Protein AF-A0A5D0MKF0-F1 (afdb_monomer_lite)

Foldseek 3Di:
DFQAPCCVVDLVNVVQVPDPDCVVVVVLSVPQRVHVVVQQLCVVCCVVPRNVLDDSQADRNRAGNPPDHCPPHDPVSVVSD

pLDDT: mean 82.75, std 7.25, range [47.97, 91.25]

Sequence (81 aa):
MAECPLLDQCKFYEKYQNIDDKTLLEGFVNRFCNGNFEQCVVKKITEDHNMDYVPDNMLPDGMPEPGTDDSEWSEDIIDYM

Secondary structure (DSSP, 8-state):
----TTGGG-HHHHHHTTSS--HHHHHHIIIIITT-GGG-HHHHHHHHT-GGGS-TTB-TTSPBPTT--STTS-HHHHHH-

Organism: NCBI:txid2703815

Structure (mmCIF, N/CA/C/O backbone):
data_AF-A0A5D0MKF0-F1
#
_entry.id   AF-A0A5D0MKF0-F1
#
loop_
_atom_site.group_PDB
_atom_site.id
_atom_site.type_symbol
_atom_site.label_atom_id
_atom_site.label_alt_id
_atom_site.label_comp_id
_atom_site.label_asym_id
_atom_site.label_entity_id
_atom_site.label_seq_id
_atom_site.pdbx_PDB_ins_code
_atom_site.Cartn_x
_atom_site.Cartn_y
_atom_site.Cartn_z
_atom_site.occupancy
_atom_site.B_iso_or_equiv
_atom_site.auth_seq_id
_atom_site.auth_comp_id
_atom_site.auth_asym_id
_atom_site.auth_atom_id
_atom_site.pdbx_PDB_model_num
ATOM 1 N N . MET A 1 1 ? -13.318 7.441 11.518 1.00 47.97 1 MET A N 1
ATOM 2 C CA . MET A 1 1 ? -12.191 6.485 11.503 1.00 47.97 1 MET A CA 1
ATOM 3 C C . MET A 1 1 ? -12.517 5.489 10.416 1.00 47.97 1 MET A C 1
ATOM 5 O O . MET A 1 1 ? -13.666 5.072 10.378 1.00 47.97 1 MET A O 1
ATOM 9 N N . ALA A 1 2 ? -11.601 5.238 9.484 1.00 55.62 2 ALA A N 1
ATOM 10 C CA . ALA A 1 2 ? -11.907 4.413 8.323 1.00 55.62 2 ALA A CA 1
ATOM 11 C C . ALA A 1 2 ? -12.241 2.980 8.756 1.00 55.62 2 ALA A C 1
ATOM 13 O O . ALA A 1 2 ? -11.482 2.388 9.519 1.00 55.62 2 ALA A O 1
ATOM 14 N N . GLU A 1 3 ? -13.359 2.431 8.285 1.00 66.00 3 GLU A N 1
ATOM 15 C CA . GLU A 1 3 ? -13.794 1.055 8.575 1.00 66.00 3 GLU A CA 1
ATOM 16 C C . GLU A 1 3 ? -13.045 0.045 7.688 1.00 66.00 3 GLU A C 1
ATOM 18 O O . GLU A 1 3 ? -13.638 -0.842 7.084 1.00 66.00 3 GLU A O 1
ATOM 23 N N . CYS A 1 4 ? -11.724 0.193 7.562 1.00 73.88 4 CYS A N 1
ATOM 24 C CA . CYS A 1 4 ? -10.909 -0.752 6.811 1.00 73.88 4 CYS A CA 1
ATOM 25 C C . CYS A 1 4 ? -10.381 -1.837 7.762 1.00 73.88 4 CYS A C 1
ATOM 27 O O . CYS A 1 4 ? -9.512 -1.540 8.582 1.00 73.88 4 CYS A O 1
ATOM 29 N N . PRO A 1 5 ? -10.847 -3.096 7.658 1.00 74.31 5 PRO A N 1
ATOM 30 C CA . PRO A 1 5 ? -10.366 -4.194 8.500 1.00 74.31 5 PRO A CA 1
ATOM 31 C C . PRO A 1 5 ? -8.880 -4.514 8.293 1.00 74.31 5 PRO A C 1
ATOM 33 O O . PRO A 1 5 ? -8.266 -5.138 9.150 1.00 74.31 5 PRO A O 1
ATOM 36 N N . LEU A 1 6 ? -8.300 -4.080 7.170 1.00 76.06 6 LEU A N 1
ATOM 37 C CA . LEU A 1 6 ? -6.888 -4.273 6.854 1.00 76.06 6 LEU A CA 1
ATOM 38 C C . LEU A 1 6 ? -6.027 -3.053 7.191 1.00 76.06 6 LEU A C 1
ATOM 40 O O . LEU A 1 6 ? -4.839 -3.087 6.903 1.00 76.06 6 LEU A O 1
ATOM 44 N N . LEU A 1 7 ? -6.579 -1.979 7.771 1.00 76.69 7 LEU A N 1
ATOM 45 C CA . LEU A 1 7 ? -5.839 -0.725 7.965 1.00 76.69 7 LEU A CA 1
ATOM 46 C C . LEU A 1 7 ? -4.549 -0.933 8.768 1.00 76.69 7 LEU A C 1
ATOM 48 O O . LEU A 1 7 ? -3.496 -0.456 8.358 1.00 76.69 7 LEU A O 1
ATOM 52 N N . ASP A 1 8 ? -4.634 -1.710 9.850 1.00 76.81 8 ASP A N 1
ATOM 53 C CA . ASP A 1 8 ? -3.507 -2.006 10.744 1.00 76.81 8 ASP A CA 1
ATOM 54 C C . ASP A 1 8 ? -2.447 -2.919 10.107 1.00 76.81 8 ASP A C 1
ATOM 56 O O . ASP A 1 8 ? -1.327 -2.997 10.600 1.00 76.81 8 ASP A O 1
ATOM 60 N N . GLN A 1 9 ? -2.792 -3.618 9.023 1.00 79.75 9 GLN A N 1
ATOM 61 C CA . GLN A 1 9 ? -1.890 -4.512 8.285 1.00 79.75 9 GLN A CA 1
ATOM 62 C C . GLN A 1 9 ? -1.485 -3.927 6.925 1.00 79.75 9 GLN A C 1
ATOM 64 O O . GLN A 1 9 ? -0.673 -4.505 6.209 1.00 79.75 9 GLN A O 1
ATOM 69 N N . CYS A 1 10 ? -2.068 -2.794 6.533 1.00 80.88 10 CYS A N 1
ATOM 70 C CA . CYS A 1 10 ? -1.897 -2.215 5.214 1.00 80.88 10 CYS A CA 1
ATOM 71 C C . CYS A 1 10 ? -0.533 -1.531 5.125 1.00 80.88 10 CYS A C 1
ATOM 73 O O . CYS A 1 10 ? -0.351 -0.429 5.647 1.00 80.88 10 CYS A O 1
ATOM 75 N N . LYS A 1 11 ? 0.397 -2.151 4.388 1.00 80.62 11 LYS A N 1
ATOM 76 C CA . LYS A 1 11 ? 1.746 -1.617 4.138 1.00 80.62 11 LYS A CA 1
ATOM 77 C C . LYS A 1 11 ? 1.727 -0.177 3.611 1.00 80.62 11 LYS A C 1
ATOM 79 O O . LYS A 1 11 ? 2.537 0.650 4.020 1.00 80.62 11 LYS A O 1
ATOM 84 N N . PHE A 1 12 ? 0.756 0.156 2.754 1.00 82.12 12 PHE A N 1
ATOM 85 C CA . PHE A 1 12 ? 0.564 1.523 2.266 1.00 82.12 12 PHE A 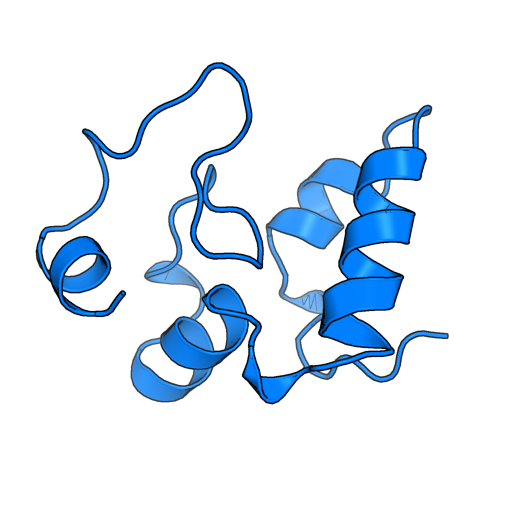CA 1
ATOM 86 C C . PHE A 1 12 ? 0.229 2.491 3.412 1.00 82.12 12 PHE A C 1
ATOM 88 O O . PHE A 1 12 ? 0.862 3.535 3.558 1.00 82.12 12 PHE A O 1
ATOM 95 N N . TYR A 1 13 ? -0.743 2.147 4.261 1.00 84.44 13 TYR A N 1
ATOM 96 C CA . TYR A 1 13 ? -1.097 2.994 5.399 1.00 84.44 13 TYR A CA 1
ATOM 97 C C . TYR A 1 13 ? 0.088 3.151 6.359 1.00 84.44 13 TYR A C 1
ATOM 99 O O . TYR A 1 13 ? 0.399 4.269 6.769 1.00 84.44 13 TYR A O 1
ATOM 107 N N . GLU A 1 14 ? 0.803 2.062 6.646 1.00 84.62 14 GLU A N 1
ATOM 108 C CA . GLU A 1 14 ? 1.983 2.083 7.508 1.00 84.62 14 GLU A CA 1
ATOM 109 C C . GLU A 1 14 ? 3.075 3.028 6.988 1.00 84.62 14 GLU A C 1
ATOM 111 O O . GLU A 1 14 ? 3.630 3.819 7.756 1.00 84.62 14 GLU A O 1
ATOM 116 N N . LYS A 1 15 ? 3.334 2.989 5.677 1.00 82.94 15 LYS A N 1
ATOM 117 C CA . LYS A 1 15 ? 4.356 3.799 5.007 1.00 82.94 15 LYS A CA 1
ATOM 118 C C . LYS A 1 15 ? 4.023 5.291 5.003 1.00 82.94 15 LYS A C 1
ATOM 120 O O . LYS A 1 15 ? 4.907 6.115 5.229 1.00 82.94 15 LYS A O 1
ATOM 125 N N . TYR A 1 16 ? 2.759 5.650 4.771 1.00 82.94 16 TYR A N 1
ATOM 126 C CA . TYR A 1 16 ? 2.360 7.047 4.564 1.00 82.94 16 TYR A CA 1
ATOM 127 C C . TYR A 1 16 ? 1.672 7.710 5.770 1.00 82.94 16 TYR A C 1
ATOM 129 O O . TYR A 1 16 ? 1.469 8.921 5.758 1.00 82.94 16 TYR A O 1
ATOM 137 N N . GLN A 1 17 ? 1.344 6.992 6.851 1.00 84.31 17 GLN A N 1
ATOM 138 C CA . GLN A 1 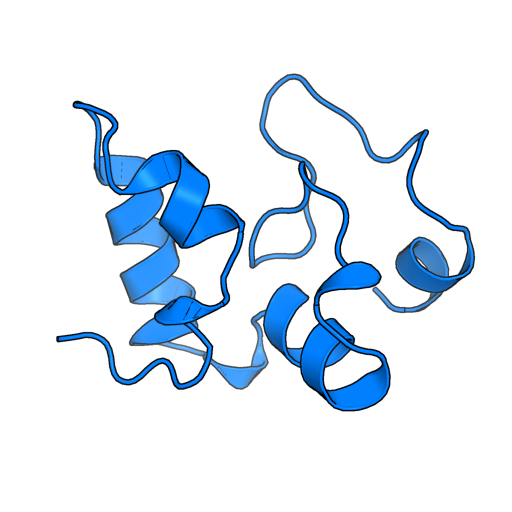17 ? 0.703 7.609 8.033 1.00 84.31 17 GLN A CA 1
ATOM 139 C C . GLN A 1 17 ? 1.550 8.704 8.707 1.00 84.31 17 GLN A C 1
ATOM 141 O O . GLN A 1 17 ? 0.994 9.619 9.325 1.00 84.31 17 GLN A O 1
ATOM 146 N N . ASN A 1 18 ? 2.878 8.618 8.568 1.00 83.62 18 ASN A N 1
ATOM 147 C CA . ASN A 1 18 ? 3.849 9.491 9.232 1.00 83.62 18 ASN A CA 1
ATOM 148 C C . ASN A 1 18 ? 4.455 10.568 8.319 1.00 83.62 18 ASN A C 1
ATOM 150 O O . ASN A 1 18 ? 5.301 11.327 8.787 1.00 83.62 18 ASN A O 1
ATOM 154 N N . ILE A 1 19 ? 4.062 10.645 7.043 1.00 82.50 19 ILE A N 1
ATOM 155 C CA . ILE A 1 19 ? 4.551 11.710 6.159 1.00 82.50 19 ILE A CA 1
ATOM 156 C C . ILE A 1 19 ? 3.763 13.007 6.382 1.00 82.50 19 ILE A C 1
ATOM 158 O O . ILE A 1 19 ? 2.572 12.974 6.700 1.00 82.50 19 ILE A O 1
ATOM 162 N N . ASP A 1 20 ? 4.434 14.152 6.223 1.00 80.62 20 ASP A N 1
ATOM 163 C CA . ASP A 1 20 ? 3.816 15.475 6.395 1.00 80.62 20 ASP A CA 1
ATOM 164 C C . ASP A 1 20 ? 2.686 15.719 5.380 1.00 80.62 20 ASP A C 1
ATOM 166 O O . ASP A 1 20 ? 1.657 16.306 5.719 1.00 80.62 20 ASP A O 1
ATOM 170 N N . ASP A 1 21 ? 2.848 15.229 4.146 1.00 80.69 21 ASP A N 1
ATOM 171 C CA . ASP A 1 21 ? 1.822 15.315 3.107 1.00 80.69 21 ASP A CA 1
ATOM 172 C C . ASP A 1 21 ? 0.882 14.106 3.140 1.00 80.69 21 ASP A C 1
ATOM 174 O O . ASP A 1 21 ? 1.103 13.077 2.504 1.00 80.69 21 ASP A O 1
ATOM 178 N N . LYS A 1 22 ? -0.226 14.247 3.864 1.00 79.31 22 LYS A N 1
ATOM 179 C CA . LYS A 1 22 ? -1.244 13.196 3.960 1.00 79.31 22 LYS A CA 1
ATOM 180 C C . LYS A 1 22 ? -2.219 13.172 2.788 1.00 79.31 22 LYS A C 1
ATOM 182 O O . LYS A 1 22 ? -3.087 12.306 2.776 1.00 79.31 22 LYS A O 1
ATOM 187 N N . THR A 1 23 ? -2.089 14.052 1.793 1.00 82.44 23 THR A N 1
ATOM 188 C CA . THR A 1 23 ? -3.053 14.158 0.681 1.00 82.44 23 THR A CA 1
ATOM 189 C C . THR A 1 23 ? -3.202 12.833 -0.061 1.00 82.44 23 THR A C 1
ATOM 191 O O . THR A 1 23 ? -4.316 12.406 -0.371 1.00 82.44 23 THR A O 1
ATOM 194 N N . LEU A 1 24 ? -2.076 12.153 -0.300 1.00 77.88 24 LEU A N 1
ATOM 195 C CA . LEU A 1 24 ? -2.050 10.831 -0.916 1.00 77.88 24 LEU A CA 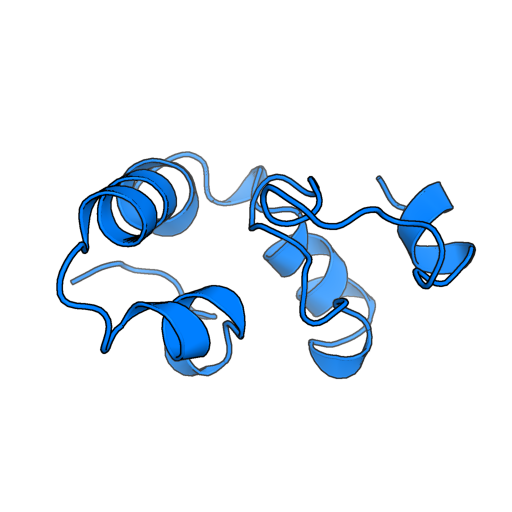1
ATOM 196 C C . LEU A 1 24 ? -2.825 9.832 -0.042 1.00 77.88 24 LEU A C 1
ATOM 198 O O . LEU A 1 24 ? -3.813 9.247 -0.483 1.00 77.88 24 LEU A O 1
ATOM 202 N N . LEU A 1 25 ? -2.427 9.702 1.226 1.00 81.94 25 LEU A N 1
ATOM 203 C CA . LEU A 1 25 ? -3.038 8.786 2.186 1.00 81.94 25 LEU A CA 1
ATOM 204 C C . LEU A 1 25 ? -4.546 9.019 2.337 1.00 81.94 25 LEU A C 1
ATOM 206 O O . LEU A 1 25 ? -5.322 8.071 2.272 1.00 81.94 25 LEU A O 1
ATOM 210 N N . GLU A 1 26 ? -4.973 10.267 2.503 1.00 83.12 26 GLU A N 1
ATOM 211 C CA . GLU A 1 26 ? -6.380 10.646 2.640 1.00 83.12 26 GLU A CA 1
ATOM 212 C C . GLU A 1 26 ? -7.175 10.340 1.370 1.00 83.12 26 GLU A C 1
ATOM 214 O O . GLU A 1 26 ? -8.296 9.835 1.455 1.00 83.12 26 GLU A O 1
ATOM 219 N N . GLY A 1 27 ? -6.598 10.586 0.191 1.00 82.25 27 GLY A N 1
ATOM 220 C CA . GLY A 1 27 ? -7.202 10.227 -1.090 1.00 82.25 27 GLY A CA 1
ATOM 221 C C . GLY A 1 27 ? -7.434 8.721 -1.216 1.00 82.25 27 GLY A C 1
ATOM 222 O O . GLY A 1 27 ? -8.540 8.289 -1.552 1.00 82.25 27 GLY A O 1
ATOM 223 N N . PHE A 1 28 ? -6.428 7.912 -0.878 1.00 81.50 28 PHE A N 1
ATOM 224 C CA . PHE A 1 28 ? -6.528 6.451 -0.916 1.00 81.50 28 PHE A CA 1
ATOM 225 C C . PHE A 1 28 ? -7.474 5.899 0.156 1.00 81.50 28 PHE A C 1
ATOM 227 O O . PHE A 1 28 ? -8.312 5.050 -0.149 1.00 81.50 28 PHE A O 1
ATOM 234 N N . VAL A 1 29 ? -7.418 6.411 1.387 1.00 81.62 29 VAL A N 1
ATOM 235 C CA . VAL A 1 29 ? -8.349 6.029 2.459 1.00 81.62 29 VAL A CA 1
ATOM 236 C C . VAL A 1 29 ? -9.783 6.370 2.060 1.00 81.62 29 VAL A C 1
ATOM 238 O O . VAL A 1 29 ? -10.669 5.531 2.192 1.00 81.62 29 VAL A O 1
ATOM 241 N N . ASN A 1 30 ? -10.042 7.549 1.497 1.00 83.19 30 ASN A N 1
ATOM 242 C CA . ASN A 1 30 ? -11.393 7.902 1.068 1.00 83.19 30 ASN A CA 1
ATOM 243 C C . ASN A 1 30 ? -11.881 7.065 -0.117 1.00 83.19 30 ASN A C 1
ATOM 245 O O . ASN A 1 30 ? -13.053 6.701 -0.160 1.00 83.19 30 ASN A O 1
ATOM 249 N N . ARG A 1 31 ? -10.998 6.733 -1.061 1.00 81.06 31 ARG A N 1
ATOM 250 C CA . ARG A 1 31 ? -11.361 5.960 -2.252 1.00 81.06 31 ARG A CA 1
ATOM 251 C C . ARG A 1 31 ? -11.591 4.482 -1.955 1.00 81.06 31 ARG A C 1
ATOM 253 O O . ARG A 1 31 ? -12.563 3.917 -2.451 1.00 81.06 31 ARG A O 1
ATOM 260 N N . PHE A 1 32 ? -10.710 3.875 -1.166 1.00 80.25 32 PHE A N 1
ATOM 261 C CA . PHE A 1 32 ? -10.699 2.433 -0.942 1.00 80.25 32 PHE A CA 1
ATOM 262 C C . PHE A 1 32 ? -11.241 2.064 0.431 1.00 80.25 32 PHE A C 1
ATOM 264 O O . PHE A 1 32 ? -12.058 1.168 0.518 1.00 80.25 32 PHE A O 1
ATOM 271 N N . CYS A 1 33 ? -10.868 2.764 1.501 1.00 78.25 33 CYS A N 1
ATOM 272 C CA . CYS A 1 33 ? -11.281 2.378 2.855 1.00 78.25 33 CYS A CA 1
ATOM 273 C C . CYS A 1 33 ? -12.685 2.882 3.235 1.00 78.25 33 CYS A C 1
ATOM 275 O O . CYS A 1 33 ? -13.425 2.161 3.889 1.00 78.25 33 CYS A O 1
ATOM 277 N N . ASN A 1 34 ? -13.055 4.101 2.829 1.00 73.31 34 ASN A N 1
ATOM 278 C CA . ASN A 1 34 ? -14.392 4.679 3.058 1.00 73.31 34 ASN A CA 1
ATOM 279 C C . ASN A 1 34 ? -15.294 4.621 1.812 1.00 73.31 34 ASN A C 1
ATOM 281 O O . ASN A 1 34 ? -16.450 5.038 1.868 1.00 73.31 34 ASN A O 1
ATOM 285 N N . GLY A 1 35 ? -14.736 4.196 0.678 1.00 72.75 35 GLY A N 1
ATOM 286 C CA . GLY A 1 35 ? -15.379 4.211 -0.629 1.00 72.75 35 GLY A CA 1
ATOM 287 C C . GLY A 1 35 ? -15.627 2.801 -1.150 1.00 72.75 35 GLY A C 1
ATOM 288 O O . GLY A 1 35 ? -16.282 1.990 -0.500 1.00 72.75 35 GLY A O 1
ATOM 289 N N . ASN A 1 36 ? -15.114 2.502 -2.344 1.00 73.25 36 ASN A N 1
ATOM 290 C CA . ASN A 1 36 ? -15.327 1.211 -2.989 1.00 73.25 36 ASN A CA 1
ATOM 291 C C . ASN A 1 36 ? -14.280 0.191 -2.528 1.00 73.25 36 ASN A C 1
ATOM 293 O O . ASN A 1 36 ? -13.315 -0.111 -3.232 1.00 73.25 36 ASN A O 1
ATOM 297 N N . PHE A 1 37 ? -14.474 -0.316 -1.314 1.00 72.50 37 PHE A N 1
ATOM 298 C CA . PHE A 1 37 ? -13.558 -1.249 -0.659 1.00 72.50 37 PHE A CA 1
ATOM 299 C C . PHE A 1 37 ? -13.313 -2.533 -1.460 1.00 72.50 37 PHE A C 1
ATOM 301 O O . PHE A 1 37 ? -12.211 -3.077 -1.432 1.00 72.50 37 PHE A O 1
ATOM 308 N N . GLU A 1 38 ? -14.288 -2.968 -2.260 1.00 75.44 38 GLU A N 1
ATOM 309 C CA . GLU A 1 38 ? -14.155 -4.122 -3.157 1.00 75.44 38 GLU A CA 1
ATOM 310 C C . GLU A 1 38 ? -13.180 -3.894 -4.321 1.00 75.44 38 GLU A C 1
ATOM 312 O O . GLU A 1 38 ? -12.775 -4.849 -4.978 1.00 75.44 38 GLU A O 1
ATOM 317 N N . GLN A 1 39 ? -12.778 -2.651 -4.594 1.00 82.62 39 GLN A N 1
ATOM 318 C CA . GLN A 1 39 ? -11.806 -2.330 -5.643 1.00 82.62 39 GLN A CA 1
ATOM 319 C C . GLN A 1 39 ? -10.367 -2.230 -5.132 1.00 82.62 39 GLN A C 1
ATOM 321 O O . GLN A 1 39 ? -9.469 -1.998 -5.934 1.00 82.62 39 GLN A O 1
ATOM 326 N N . CYS A 1 40 ? -10.133 -2.407 -3.830 1.00 87.75 40 CYS A N 1
ATOM 327 C CA . CYS A 1 40 ? -8.784 -2.427 -3.276 1.00 87.75 40 CYS A CA 1
ATOM 328 C C . CYS A 1 40 ? -8.063 -3.716 -3.706 1.00 87.75 40 CYS A C 1
ATOM 330 O O . CYS A 1 40 ? -8.397 -4.801 -3.230 1.00 87.75 40 CYS A O 1
ATOM 332 N N . VAL A 1 41 ? -7.075 -3.608 -4.595 1.00 88.44 41 VAL A N 1
ATOM 333 C CA . VAL A 1 41 ? -6.307 -4.756 -5.112 1.00 88.44 41 VAL A CA 1
ATOM 334 C C . VAL A 1 41 ? -5.506 -5.414 -3.988 1.00 88.44 41 VAL A C 1
ATOM 336 O O . VAL A 1 41 ? -5.553 -6.630 -3.829 1.00 88.44 41 VAL A O 1
ATOM 339 N N . VAL A 1 42 ? -4.897 -4.605 -3.115 1.00 88.06 42 VAL A N 1
ATOM 340 C CA . VAL A 1 42 ? -4.176 -5.070 -1.915 1.00 88.06 42 VAL A CA 1
ATOM 341 C C . VAL A 1 42 ? -5.068 -5.934 -1.020 1.00 88.06 42 VAL A C 1
ATOM 343 O O . VAL A 1 42 ? -4.630 -6.968 -0.519 1.00 88.06 42 VAL A O 1
ATOM 346 N N . LYS A 1 43 ? -6.339 -5.549 -0.842 1.00 85.69 43 LYS A N 1
ATOM 347 C CA . LYS A 1 43 ? -7.308 -6.339 -0.071 1.00 85.69 43 LYS A CA 1
ATOM 348 C C . LYS A 1 43 ? -7.551 -7.697 -0.721 1.00 85.69 43 LYS A C 1
ATOM 350 O O . LYS A 1 43 ? -7.486 -8.697 -0.020 1.00 85.69 43 LYS A O 1
ATOM 355 N N . LYS A 1 44 ? -7.821 -7.723 -2.028 1.00 87.62 44 LYS A N 1
ATOM 356 C CA . LYS A 1 44 ? -8.110 -8.963 -2.764 1.00 87.62 44 LYS A CA 1
ATOM 357 C C . LYS A 1 44 ? -6.952 -9.956 -2.668 1.00 87.62 44 LYS A C 1
ATOM 359 O O . LYS A 1 44 ? -7.152 -11.086 -2.242 1.00 87.62 44 LYS A O 1
ATOM 364 N N . ILE A 1 45 ? -5.731 -9.484 -2.932 1.00 88.69 45 ILE A N 1
ATOM 365 C CA . ILE A 1 45 ? -4.510 -10.294 -2.801 1.00 88.69 45 ILE A CA 1
ATOM 366 C C . ILE A 1 45 ? -4.355 -10.809 -1.364 1.00 88.69 45 ILE A C 1
ATOM 368 O O . ILE A 1 45 ? -4.014 -11.969 -1.144 1.00 88.69 45 ILE A O 1
ATOM 372 N N . THR A 1 46 ? -4.628 -9.963 -0.367 1.00 86.62 46 THR A N 1
ATOM 373 C CA . THR A 1 46 ? -4.513 -10.351 1.046 1.00 86.62 46 THR A CA 1
ATOM 374 C C . THR A 1 46 ? -5.556 -11.393 1.456 1.00 86.62 46 THR A C 1
ATOM 376 O O . THR A 1 46 ? -5.241 -12.265 2.259 1.00 86.62 46 THR A O 1
ATOM 379 N N . GLU A 1 47 ? -6.780 -11.316 0.930 1.00 86.56 47 GLU A N 1
ATOM 380 C CA . GLU A 1 47 ? -7.846 -12.285 1.214 1.00 86.56 47 GLU A CA 1
ATOM 381 C C . GLU A 1 47 ? -7.573 -13.661 0.596 1.00 86.56 47 GLU A C 1
ATOM 383 O O . GLU A 1 47 ? -7.867 -14.670 1.238 1.00 86.56 47 GLU A O 1
ATOM 388 N N . ASP A 1 48 ? -6.983 -13.702 -0.601 1.00 87.00 48 ASP A N 1
ATOM 389 C CA . ASP A 1 48 ? -6.724 -14.954 -1.320 1.00 87.00 48 ASP A CA 1
ATOM 390 C C . ASP A 1 48 ? -5.363 -15.585 -0.985 1.00 87.00 48 ASP A C 1
ATOM 392 O O . ASP A 1 48 ? -5.241 -16.812 -0.965 1.00 87.00 48 ASP A O 1
ATOM 396 N N . HIS A 1 49 ? -4.340 -14.771 -0.702 1.00 85.38 49 HIS A N 1
ATOM 397 C CA . HIS A 1 49 ? -2.965 -15.242 -0.510 1.00 85.38 49 HIS A CA 1
ATOM 398 C C . HIS A 1 49 ? -2.386 -14.912 0.862 1.00 85.38 49 HIS A C 1
ATOM 400 O O . HIS A 1 49 ? -1.973 -15.851 1.537 1.00 85.38 49 HIS A O 1
ATOM 406 N N . ASN A 1 50 ? -2.289 -13.617 1.210 1.00 83.88 50 ASN A N 1
ATOM 407 C CA . ASN A 1 50 ? -1.835 -12.980 2.471 1.00 83.88 50 ASN A CA 1
ATOM 408 C C . ASN A 1 50 ? -1.108 -11.649 2.154 1.00 83.88 50 ASN A C 1
ATOM 410 O O . ASN A 1 50 ? -0.668 -11.423 1.029 1.00 83.88 50 ASN A O 1
ATOM 414 N N . MET A 1 51 ? -0.907 -10.782 3.156 1.00 83.50 51 MET A N 1
ATOM 415 C CA . MET A 1 51 ? -0.233 -9.477 2.988 1.00 83.50 51 MET A CA 1
ATOM 416 C C . MET A 1 51 ? 1.235 -9.591 2.529 1.00 83.50 51 MET A C 1
ATOM 418 O O . MET A 1 51 ? 1.760 -8.678 1.894 1.00 83.50 51 MET A O 1
ATOM 422 N N . ASP A 1 52 ? 1.900 -10.716 2.802 1.00 85.62 52 ASP A N 1
ATOM 423 C CA . ASP A 1 52 ? 3.288 -10.961 2.378 1.00 85.62 52 ASP A CA 1
ATOM 424 C C . ASP A 1 52 ? 3.439 -11.096 0.856 1.00 85.62 52 ASP A C 1
ATOM 426 O O . ASP A 1 52 ? 4.530 -10.887 0.333 1.00 85.62 52 ASP A O 1
ATOM 430 N N . TYR A 1 53 ? 2.350 -11.407 0.145 1.00 87.56 53 TYR A N 1
ATOM 431 C CA . TYR A 1 53 ? 2.337 -11.453 -1.318 1.00 87.56 53 TYR A CA 1
ATOM 432 C C . TYR A 1 53 ? 2.254 -10.060 -1.942 1.00 87.56 53 TYR A C 1
ATOM 434 O O . TYR A 1 53 ? 2.596 -9.894 -3.106 1.00 87.56 53 TYR A O 1
ATOM 442 N N . VAL A 1 54 ? 1.821 -9.050 -1.182 1.00 88.44 54 VAL A N 1
ATOM 443 C CA . VAL A 1 54 ? 1.684 -7.682 -1.682 1.00 88.44 54 VAL A CA 1
ATOM 444 C C . VAL A 1 54 ? 3.073 -7.034 -1.769 1.00 88.44 54 VAL A C 1
ATOM 446 O O . VAL A 1 54 ? 3.732 -6.890 -0.727 1.00 88.44 54 VAL A O 1
ATOM 449 N N . PRO A 1 55 ? 3.514 -6.598 -2.966 1.00 90.38 55 PRO A N 1
ATOM 450 C CA . PRO A 1 55 ? 4.769 -5.876 -3.132 1.00 90.38 55 PRO A CA 1
ATOM 451 C C . PRO A 1 55 ? 4.789 -4.577 -2.324 1.00 90.38 55 PRO A C 1
ATOM 453 O O . PRO A 1 55 ? 3.788 -3.866 -2.233 1.00 90.38 55 PRO A O 1
ATOM 456 N N . ASP A 1 56 ? 5.947 -4.223 -1.770 1.00 88.06 56 ASP A N 1
ATOM 457 C CA . ASP A 1 56 ? 6.080 -3.058 -0.882 1.00 88.06 56 ASP A CA 1
ATOM 458 C C . ASP A 1 56 ? 5.836 -1.710 -1.588 1.00 88.06 56 ASP A C 1
ATOM 460 O O . ASP A 1 56 ? 5.552 -0.702 -0.933 1.00 88.06 56 ASP A O 1
ATOM 464 N N . ASN A 1 57 ? 5.958 -1.675 -2.917 1.00 89.69 57 ASN A N 1
ATOM 465 C CA . ASN A 1 57 ? 5.669 -0.507 -3.747 1.00 89.69 57 ASN A CA 1
ATOM 466 C C . ASN A 1 57 ? 4.289 -0.567 -4.421 1.00 89.69 57 ASN A C 1
ATOM 468 O O . ASN A 1 57 ? 4.000 0.295 -5.243 1.00 89.69 57 ASN A O 1
ATOM 472 N N . MET A 1 58 ? 3.434 -1.544 -4.107 1.00 89.44 58 MET A N 1
ATOM 473 C CA . MET A 1 58 ? 2.081 -1.606 -4.662 1.00 89.44 58 MET A CA 1
ATOM 474 C C . MET A 1 58 ? 1.135 -0.646 -3.928 1.00 89.44 58 MET A C 1
ATOM 476 O O . MET A 1 58 ? 1.028 -0.644 -2.699 1.00 89.44 58 MET A O 1
ATOM 480 N N . LEU A 1 59 ? 0.401 0.155 -4.696 1.00 88.94 59 LEU A N 1
ATOM 481 C CA . LEU A 1 59 ? -0.669 1.014 -4.205 1.00 88.94 59 LEU A CA 1
ATOM 482 C C . LEU A 1 59 ? -1.993 0.235 -4.082 1.00 88.94 59 LEU A C 1
ATOM 484 O O . LEU A 1 59 ? -2.194 -0.777 -4.754 1.00 88.94 59 LEU A O 1
ATOM 488 N N . PRO A 1 60 ? -2.961 0.718 -3.279 1.00 87.44 60 PRO A N 1
ATOM 489 C CA . PRO A 1 60 ? -4.269 0.069 -3.133 1.00 87.44 60 PRO A CA 1
ATOM 490 C C . PRO A 1 60 ? -5.070 -0.127 -4.432 1.00 87.44 60 PRO A C 1
ATOM 492 O O . PRO A 1 60 ? -5.982 -0.952 -4.457 1.00 87.44 60 PRO A O 1
ATOM 495 N N . ASP A 1 61 ? -4.758 0.614 -5.498 1.00 87.69 61 ASP A N 1
ATOM 496 C CA . ASP A 1 61 ? -5.371 0.476 -6.825 1.00 87.69 61 ASP A CA 1
ATOM 497 C C . ASP A 1 61 ? -4.663 -0.541 -7.737 1.00 87.69 61 ASP A C 1
ATOM 499 O O . ASP A 1 61 ? -5.091 -0.727 -8.874 1.00 87.69 61 ASP A O 1
ATOM 503 N N . GLY A 1 62 ? -3.617 -1.206 -7.238 1.00 88.94 62 GLY A N 1
ATOM 504 C CA . GLY A 1 62 ? -2.805 -2.168 -7.978 1.00 88.94 62 GLY A CA 1
ATOM 505 C C . GLY A 1 62 ? -1.683 -1.531 -8.794 1.00 88.94 62 GLY A C 1
ATOM 506 O O . GLY A 1 62 ? -0.908 -2.255 -9.3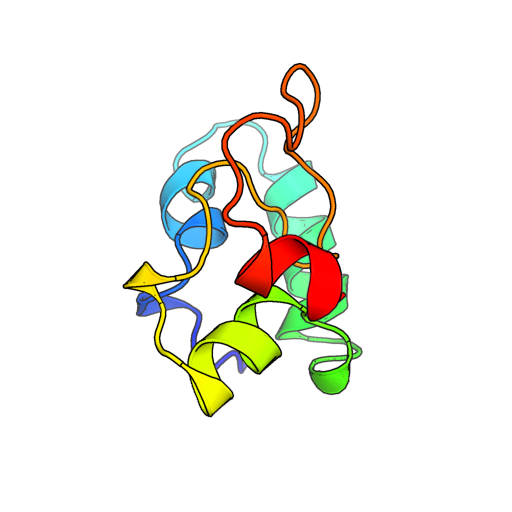96 1.00 88.94 62 GLY A O 1
ATOM 507 N N . MET A 1 63 ? -1.548 -0.203 -8.829 1.00 90.12 63 MET A N 1
ATOM 508 C CA . MET A 1 63 ? -0.438 0.430 -9.545 1.00 90.12 63 MET A CA 1
ATOM 509 C C . MET A 1 63 ? 0.828 0.505 -8.682 1.00 90.12 63 MET A C 1
ATOM 511 O O . MET A 1 63 ? 0.732 0.563 -7.454 1.00 90.12 63 MET A O 1
ATOM 515 N N . PRO A 1 64 ? 2.026 0.525 -9.289 1.00 90.19 64 PRO A N 1
ATOM 516 C CA . PRO A 1 64 ? 3.249 0.798 -8.552 1.00 90.19 64 PRO A CA 1
ATOM 517 C C . PRO A 1 64 ? 3.276 2.249 -8.058 1.00 90.19 64 PRO A C 1
ATOM 519 O O . PRO A 1 64 ? 2.717 3.165 -8.669 1.00 90.19 64 PRO A O 1
ATOM 522 N N . GLU A 1 65 ? 3.954 2.468 -6.937 1.00 87.19 65 GLU A N 1
ATOM 523 C CA . GLU A 1 65 ? 4.213 3.788 -6.378 1.00 87.19 65 GLU A CA 1
ATOM 524 C C . GLU A 1 65 ? 4.877 4.696 -7.430 1.00 87.19 65 GLU A C 1
ATOM 526 O O . GLU A 1 65 ? 5.761 4.237 -8.167 1.00 87.19 65 GLU A O 1
ATOM 531 N N . PRO A 1 66 ? 4.518 5.994 -7.503 1.00 84.56 66 PRO A N 1
ATOM 532 C CA . PRO A 1 66 ? 5.126 6.909 -8.459 1.00 84.56 66 PRO A CA 1
ATOM 533 C C . PRO A 1 66 ? 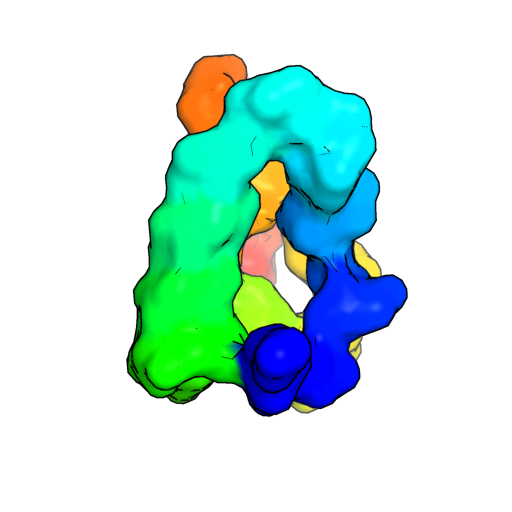6.656 6.930 -8.352 1.00 84.56 66 PRO A C 1
ATOM 535 O O . PRO A 1 66 ? 7.214 7.172 -7.285 1.00 84.56 66 PRO A O 1
ATOM 538 N N . GLY A 1 67 ? 7.335 6.719 -9.481 1.00 86.62 67 GLY A N 1
ATOM 539 C CA . GLY A 1 67 ? 8.799 6.633 -9.533 1.00 86.62 67 GLY A CA 1
ATOM 540 C C . GLY A 1 67 ? 9.359 5.223 -9.328 1.00 86.62 67 GLY A C 1
ATOM 541 O O . GLY A 1 67 ? 10.578 5.064 -9.328 1.00 86.62 67 GLY A O 1
ATOM 542 N N . THR A 1 68 ? 8.491 4.220 -9.193 1.00 89.81 68 THR A N 1
ATOM 543 C CA . THR A 1 68 ? 8.829 2.790 -9.220 1.00 89.81 68 THR A CA 1
ATOM 544 C C . THR A 1 68 ? 8.114 2.090 -10.383 1.00 89.81 68 THR A C 1
ATOM 546 O O . THR A 1 68 ? 7.384 2.736 -11.140 1.00 89.81 68 THR A O 1
ATOM 549 N N . ASP A 1 69 ? 8.330 0.784 -10.528 1.00 91.25 69 ASP A N 1
ATOM 550 C CA . ASP A 1 69 ? 7.669 -0.072 -11.512 1.00 91.25 69 ASP A CA 1
ATOM 551 C C . ASP A 1 69 ? 7.327 -1.451 -10.910 1.00 91.25 69 ASP A C 1
ATOM 553 O O . ASP A 1 69 ? 7.557 -1.705 -9.724 1.00 91.25 69 ASP A O 1
ATOM 557 N N . ASP A 1 70 ? 6.713 -2.309 -11.715 1.00 90.94 70 ASP A N 1
ATOM 558 C CA . ASP A 1 70 ? 6.276 -3.665 -11.381 1.00 90.94 70 ASP A CA 1
ATOM 559 C C . ASP A 1 70 ? 7.300 -4.750 -11.768 1.00 90.94 70 ASP A C 1
ATOM 561 O O . ASP A 1 70 ? 6.998 -5.937 -11.683 1.00 90.94 70 ASP A O 1
ATOM 565 N N . SER A 1 71 ? 8.530 -4.384 -12.152 1.00 90.19 71 SER A N 1
ATOM 566 C CA . SER A 1 71 ? 9.516 -5.343 -12.689 1.00 90.19 71 SER A CA 1
ATOM 567 C C . SER A 1 71 ? 9.937 -6.422 -11.688 1.00 90.19 71 SER A C 1
ATOM 569 O O . SER A 1 71 ? 10.353 -7.505 -12.087 1.00 90.19 71 SER A O 1
ATOM 571 N N . GLU A 1 72 ? 9.852 -6.118 -10.392 1.00 88.38 72 GLU A N 1
ATOM 572 C CA . GLU A 1 72 ? 10.203 -7.030 -9.294 1.00 88.38 72 GLU A CA 1
ATOM 573 C C . GLU A 1 72 ? 8.969 -7.734 -8.702 1.00 88.38 72 GLU A C 1
ATOM 575 O O . GLU A 1 72 ? 9.070 -8.425 -7.685 1.00 88.38 72 GLU A O 1
ATOM 580 N N . TRP A 1 73 ? 7.783 -7.534 -9.285 1.00 91.25 73 TRP A N 1
ATOM 581 C CA . TRP A 1 73 ? 6.569 -8.207 -8.832 1.00 91.25 73 TRP A CA 1
ATOM 582 C C . TRP A 1 73 ? 6.581 -9.655 -9.308 1.00 91.25 73 TRP A C 1
ATOM 584 O O . TRP A 1 73 ? 7.075 -9.972 -10.391 1.00 91.25 73 TRP A O 1
ATOM 594 N N . SER A 1 74 ? 6.052 -10.562 -8.487 1.00 89.19 74 SER A N 1
ATOM 595 C CA . SER A 1 74 ? 5.920 -11.954 -8.907 1.00 89.19 74 SER A CA 1
ATOM 596 C C . SER A 1 74 ? 4.935 -12.069 -10.071 1.00 89.19 74 SER A C 1
ATOM 598 O O . SER A 1 74 ? 3.942 -11.345 -10.128 1.00 89.19 74 SER A O 1
ATOM 600 N N . GLU A 1 75 ? 5.176 -13.022 -10.974 1.00 88.12 75 GLU A N 1
ATOM 601 C CA . GLU A 1 75 ? 4.261 -13.304 -12.092 1.00 88.12 75 GLU A CA 1
ATOM 602 C C . GLU A 1 75 ? 2.835 -13.586 -11.590 1.00 88.12 75 GLU A C 1
ATOM 604 O O . GLU A 1 75 ? 1.879 -13.060 -12.146 1.00 88.12 75 GLU A O 1
ATOM 609 N N . ASP A 1 76 ? 2.698 -14.296 -10.464 1.00 85.12 76 ASP A N 1
ATOM 610 C CA . ASP A 1 76 ? 1.405 -14.566 -9.821 1.00 85.12 76 ASP A CA 1
ATOM 611 C C . ASP A 1 76 ? 0.627 -13.284 -9.468 1.00 85.12 76 ASP A C 1
ATOM 613 O O . ASP A 1 76 ? -0.596 -13.262 -9.559 1.00 85.12 76 ASP A O 1
ATOM 617 N N . ILE A 1 77 ? 1.320 -12.217 -9.053 1.00 85.25 77 ILE A N 1
ATOM 618 C CA . ILE A 1 77 ? 0.704 -10.923 -8.723 1.00 85.25 77 ILE A CA 1
ATOM 619 C C . ILE A 1 77 ? 0.269 -10.201 -9.997 1.00 85.25 77 ILE A C 1
ATOM 621 O O . ILE A 1 77 ? -0.820 -9.632 -10.034 1.00 85.25 77 ILE A O 1
ATOM 625 N N . ILE A 1 78 ? 1.113 -10.234 -11.030 1.00 85.00 78 ILE A N 1
ATOM 626 C CA . ILE A 1 78 ? 0.840 -9.597 -12.323 1.00 85.00 78 ILE A CA 1
ATOM 627 C C . ILE A 1 78 ? -0.374 -10.256 -12.993 1.00 8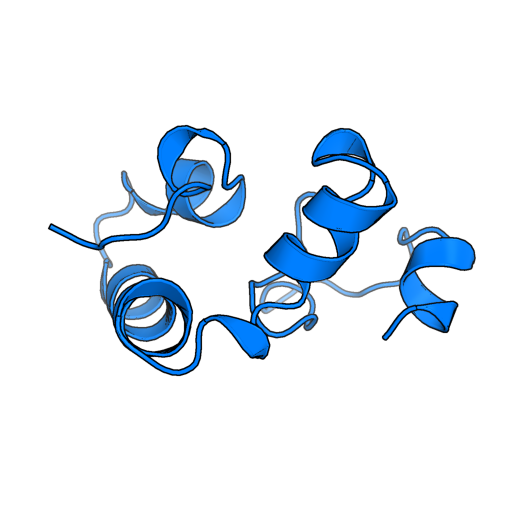5.00 78 ILE A C 1
ATOM 629 O O . ILE A 1 78 ? -1.252 -9.553 -13.483 1.00 85.00 78 ILE A O 1
ATOM 633 N N . ASP A 1 79 ? -0.464 -11.587 -12.956 1.00 83.19 79 ASP A N 1
ATOM 634 C CA . ASP A 1 79 ? -1.581 -12.352 -13.525 1.00 83.19 79 ASP A CA 1
ATOM 635 C C . ASP A 1 79 ? -2.888 -12.218 -12.716 1.00 83.19 79 ASP A C 1
ATOM 637 O O . ASP A 1 79 ? -3.971 -12.508 -13.233 1.00 83.19 79 ASP A O 1
ATOM 641 N N . TYR A 1 80 ? -2.811 -11.797 -11.448 1.00 79.06 80 TYR A N 1
ATOM 642 C CA . TYR A 1 80 ? -3.969 -11.631 -10.562 1.00 79.06 80 TYR A CA 1
ATOM 643 C C . TYR A 1 80 ? -4.728 -10.305 -10.784 1.00 79.06 80 TYR A C 1
ATOM 645 O O . TYR A 1 80 ? -5.890 -10.181 -10.379 1.00 79.06 80 TYR A O 1
ATOM 653 N N . MET A 1 81 ? -4.083 -9.309 -11.399 1.00 76.06 81 MET A N 1
ATOM 654 C CA . MET A 1 81 ? -4.626 -7.958 -11.614 1.00 76.06 81 MET A CA 1
ATOM 655 C C . MET A 1 81 ? -5.490 -7.830 -12.872 1.00 76.06 81 MET A C 1
ATOM 657 O O . MET A 1 81 ? -6.536 -7.141 -12.772 1.00 76.06 81 MET A O 1
#

Radius of gyration: 12.11 Å; chains: 1; bounding box: 26×31×25 Å